Protein AF-A0A3D6DWM5-F1 (afdb_monomer_lite)

Structure (mmCIF, N/CA/C/O backbone):
data_AF-A0A3D6DWM5-F1
#
_entry.id   AF-A0A3D6DWM5-F1
#
loop_
_atom_site.group_PDB
_atom_site.id
_atom_site.type_symbol
_atom_site.label_atom_id
_atom_site.label_alt_id
_atom_site.label_comp_id
_atom_site.label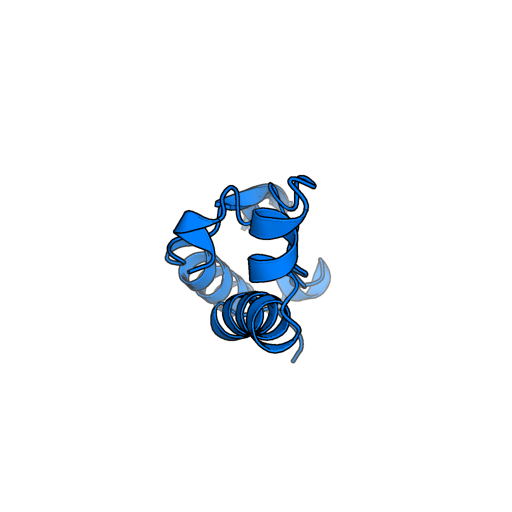_asym_id
_atom_site.label_entity_id
_atom_site.label_seq_id
_atom_site.pdbx_PDB_ins_code
_atom_site.Cartn_x
_atom_site.Cartn_y
_atom_site.Cartn_z
_atom_site.occupancy
_atom_site.B_iso_or_equiv
_atom_site.auth_seq_id
_atom_site.auth_comp_id
_atom_site.auth_asym_id
_atom_site.auth_atom_id
_atom_site.pdbx_PDB_model_num
ATOM 1 N N . MET A 1 1 ? 14.056 -8.551 -3.087 1.00 50.88 1 MET A N 1
ATOM 2 C CA . MET A 1 1 ? 12.709 -8.429 -3.695 1.00 50.88 1 MET A CA 1
ATOM 3 C C . MET A 1 1 ? 11.778 -7.809 -2.664 1.00 50.88 1 MET A C 1
ATOM 5 O O . MET A 1 1 ? 11.453 -8.486 -1.701 1.00 50.88 1 MET A O 1
ATOM 9 N N . SER A 1 2 ? 11.442 -6.522 -2.780 1.00 78.81 2 SER A N 1
ATOM 10 C CA . SER A 1 2 ? 10.878 -5.759 -1.648 1.00 78.81 2 SER A CA 1
ATOM 11 C C . SER A 1 2 ? 9.790 -4.746 -2.022 1.00 78.81 2 SER A C 1
ATOM 13 O O . SER A 1 2 ? 9.589 -3.790 -1.274 1.00 78.81 2 SER A O 1
ATOM 15 N N . TRP A 1 3 ? 9.108 -4.908 -3.160 1.00 93.88 3 TRP A N 1
ATOM 16 C CA . TRP A 1 3 ? 7.979 -4.037 -3.508 1.00 93.88 3 TRP A CA 1
ATOM 17 C C . TRP A 1 3 ? 6.697 -4.561 -2.871 1.00 93.88 3 TRP A C 1
ATOM 19 O O . TRP A 1 3 ? 6.465 -5.770 -2.845 1.00 93.88 3 TRP A O 1
ATOM 29 N N . THR A 1 4 ? 5.875 -3.651 -2.360 1.00 95.31 4 THR A N 1
ATOM 30 C CA . THR A 1 4 ? 4.589 -3.985 -1.754 1.00 95.31 4 THR A CA 1
ATOM 31 C C . THR A 1 4 ? 3.632 -4.506 -2.821 1.00 95.31 4 THR A C 1
ATOM 33 O O . THR A 1 4 ? 3.340 -3.806 -3.786 1.00 95.31 4 THR A O 1
ATOM 36 N N . ARG A 1 5 ? 3.101 -5.711 -2.626 1.00 94.50 5 ARG A N 1
ATOM 37 C CA . ARG A 1 5 ? 2.021 -6.295 -3.433 1.00 94.50 5 ARG A CA 1
ATOM 38 C C . ARG A 1 5 ? 0.660 -6.158 -2.738 1.00 94.50 5 ARG A C 1
ATOM 40 O O . ARG A 1 5 ? 0.635 -5.993 -1.515 1.00 94.50 5 ARG A O 1
ATOM 47 N N . PRO A 1 6 ? -0.468 -6.321 -3.457 1.00 94.62 6 PRO A N 1
ATOM 48 C CA . PRO A 1 6 ? -1.809 -6.244 -2.865 1.00 94.62 6 PRO A CA 1
ATOM 49 C C . PRO A 1 6 ? -1.999 -7.123 -1.618 1.00 94.62 6 PRO A C 1
ATOM 51 O O . PRO A 1 6 ? -2.587 -6.691 -0.629 1.00 94.62 6 PRO A O 1
ATOM 54 N N . ALA A 1 7 ? -1.420 -8.329 -1.605 1.00 94.19 7 ALA A N 1
ATOM 55 C CA . ALA A 1 7 ? -1.474 -9.226 -0.447 1.00 94.19 7 ALA A CA 1
ATOM 56 C C . ALA A 1 7 ? -0.847 -8.619 0.824 1.00 94.19 7 ALA A C 1
ATOM 58 O O . ALA A 1 7 ? -1.338 -8.845 1.926 1.00 94.19 7 ALA A O 1
ATOM 59 N N . GLN A 1 8 ? 0.214 -7.817 0.689 1.00 95.25 8 GLN A N 1
ATOM 60 C CA . GLN A 1 8 ? 0.865 -7.157 1.824 1.00 95.25 8 GLN A CA 1
ATOM 61 C C . GLN A 1 8 ? 0.080 -5.940 2.318 1.00 95.25 8 GLN A C 1
ATOM 63 O O . GLN A 1 8 ? 0.171 -5.613 3.498 1.00 95.25 8 GLN A O 1
ATOM 68 N N . LEU A 1 9 ? -0.678 -5.269 1.447 1.00 95.00 9 LEU A N 1
ATOM 69 C CA . LEU A 1 9 ? -1.607 -4.212 1.855 1.00 95.00 9 LEU A CA 1
ATOM 70 C C . LEU A 1 9 ? -2.794 -4.817 2.617 1.00 95.00 9 LEU A C 1
ATOM 72 O O . LEU A 1 9 ? -3.067 -4.398 3.737 1.00 95.00 9 LEU A O 1
ATOM 76 N N . ARG A 1 10 ? -3.393 -5.898 2.096 1.00 94.56 10 ARG A N 1
ATOM 77 C CA . ARG A 1 10 ? -4.425 -6.673 2.810 1.00 94.56 10 ARG A CA 1
ATOM 78 C C . ARG A 1 10 ? -3.934 -7.156 4.175 1.00 94.56 10 ARG A C 1
ATOM 80 O O . ARG A 1 10 ? -4.625 -6.996 5.170 1.00 94.56 10 ARG A O 1
ATOM 87 N N . ALA A 1 11 ? -2.718 -7.699 4.243 1.00 95.88 11 ALA A N 1
ATOM 88 C CA . ALA A 1 11 ? -2.137 -8.160 5.502 1.00 95.88 11 ALA A CA 1
ATOM 89 C C . ALA A 1 11 ? -1.925 -7.026 6.522 1.00 95.88 11 ALA A C 1
ATOM 91 O O . ALA A 1 11 ? -1.914 -7.286 7.722 1.00 95.88 11 ALA A O 1
ATOM 92 N N . GLN A 1 12 ? -1.736 -5.778 6.080 1.00 95.94 12 GLN A N 1
ATOM 93 C CA . GLN A 1 12 ? -1.683 -4.634 6.994 1.00 95.94 12 GLN A CA 1
ATOM 94 C C . GLN A 1 12 ? -3.053 -4.347 7.601 1.00 95.94 12 GLN A C 1
ATOM 96 O O . GLN A 1 12 ? -3.126 -4.181 8.813 1.00 95.94 12 GLN A O 1
ATOM 101 N N . VAL A 1 13 ? -4.119 -4.356 6.795 1.00 95.12 13 VAL A N 1
ATOM 102 C CA . VAL A 1 13 ? -5.499 -4.183 7.280 1.00 95.12 13 VAL A CA 1
ATOM 103 C C . VAL A 1 13 ? -5.889 -5.322 8.224 1.00 95.12 13 VAL A C 1
ATOM 105 O O . VAL A 1 13 ? -6.349 -5.064 9.332 1.00 95.12 13 VAL A O 1
ATOM 108 N N . GLN A 1 14 ? -5.574 -6.568 7.858 1.00 95.62 14 GLN A N 1
ATOM 109 C CA . GLN A 1 14 ? -5.814 -7.736 8.711 1.00 95.62 14 GLN A CA 1
ATOM 110 C C . GLN A 1 14 ? -5.142 -7.596 10.083 1.00 95.62 14 GLN A C 1
ATOM 112 O O . GLN A 1 14 ? -5.745 -7.899 11.102 1.00 95.62 14 GLN A O 1
ATOM 117 N N . LYS A 1 15 ? -3.918 -7.059 10.146 1.00 96.44 15 LYS A N 1
ATOM 118 C CA . LYS A 1 15 ? -3.251 -6.812 11.433 1.00 96.44 15 LYS A CA 1
ATOM 119 C C . LYS A 1 15 ? -3.973 -5.781 12.299 1.00 96.44 15 LYS A C 1
ATOM 121 O O . LYS A 1 15 ? -3.903 -5.900 13.517 1.00 96.44 15 LYS A O 1
ATOM 126 N N . LEU A 1 16 ? -4.623 -4.777 11.707 1.00 94.50 16 LEU A N 1
ATOM 127 C CA . LEU A 1 16 ? -5.433 -3.810 12.461 1.00 94.50 16 LEU A CA 1
ATOM 128 C C . LEU A 1 16 ? -6.667 -4.492 13.052 1.00 94.50 16 LEU A C 1
ATOM 130 O O . LEU A 1 16 ? -7.019 -4.223 14.198 1.00 94.50 16 LEU A O 1
ATOM 134 N N . TRP A 1 17 ? -7.289 -5.394 12.288 1.00 94.56 17 TRP A N 1
ATOM 135 C CA . TRP A 1 17 ? -8.387 -6.227 12.771 1.00 94.56 17 TRP A CA 1
ATOM 136 C C . TRP A 1 17 ? -7.939 -7.134 13.920 1.00 94.56 17 TRP A C 1
ATOM 138 O O . TRP A 1 17 ? -8.517 -7.083 15.002 1.00 94.56 17 TRP A O 1
ATOM 148 N N . ASP A 1 18 ? -6.865 -7.902 13.723 1.00 96.12 18 ASP A N 1
ATOM 149 C CA . ASP A 1 18 ? -6.369 -8.880 14.699 1.00 96.12 18 ASP A CA 1
ATOM 150 C C . ASP A 1 18 ? -5.941 -8.225 16.022 1.00 96.12 18 ASP A C 1
ATOM 152 O O . ASP A 1 18 ? -6.025 -8.834 17.086 1.00 96.12 18 ASP A O 1
ATOM 156 N N . ARG A 1 19 ? -5.483 -6.967 15.969 1.00 94.88 19 ARG A N 1
ATOM 157 C CA . ARG A 1 19 ? -5.140 -6.156 17.149 1.00 94.88 19 ARG A CA 1
ATOM 158 C C . ARG A 1 19 ? -6.343 -5.476 17.800 1.00 94.88 19 ARG A C 1
ATOM 160 O O . ARG A 1 19 ? -6.184 -4.854 18.845 1.00 94.88 19 ARG A O 1
ATOM 167 N N . GLY A 1 20 ? -7.516 -5.554 17.178 1.00 93.19 20 GLY A N 1
ATOM 168 C CA . GLY A 1 20 ? -8.724 -4.867 17.614 1.00 93.19 20 GLY A CA 1
ATOM 169 C C . GLY A 1 20 ? -8.716 -3.359 17.356 1.00 93.19 20 GLY A C 1
ATOM 170 O O . GLY A 1 20 ? -9.620 -2.686 17.830 1.00 93.19 20 GLY A O 1
ATOM 171 N N . GLU A 1 21 ? -7.752 -2.812 16.602 1.00 92.19 21 GLU A N 1
ATOM 172 C CA . GLU A 1 21 ? -7.672 -1.370 16.304 1.00 92.19 21 GLU A CA 1
ATOM 173 C C . GLU A 1 21 ? -8.906 -0.900 15.512 1.00 92.19 21 GLU A C 1
ATOM 175 O O . GLU A 1 21 ? -9.443 0.173 15.785 1.00 92.19 21 GLU A O 1
ATOM 180 N N . LEU A 1 22 ? -9.403 -1.727 14.578 1.00 91.06 22 LEU A N 1
ATOM 181 C CA . LEU A 1 22 ? -10.620 -1.415 13.817 1.00 91.06 22 LEU A CA 1
ATOM 182 C C . LEU A 1 22 ? -11.849 -1.331 14.735 1.00 91.06 22 LEU A C 1
ATOM 184 O O . LEU A 1 22 ? -12.562 -0.332 14.722 1.00 91.06 22 LEU A O 1
ATOM 188 N N . LEU A 1 23 ? -12.058 -2.343 15.583 1.00 90.81 23 LEU A N 1
ATOM 189 C CA . LEU A 1 23 ? -13.169 -2.391 16.542 1.00 90.81 23 LEU A CA 1
ATOM 190 C C . LEU A 1 23 ? -13.070 -1.287 17.601 1.00 90.81 23 LEU A C 1
ATOM 192 O O . LEU A 1 23 ? -14.080 -0.680 17.950 1.00 90.81 23 LEU A O 1
ATOM 196 N N . ALA A 1 24 ? -11.860 -0.999 18.084 1.00 90.75 24 ALA A N 1
ATOM 197 C CA . ALA A 1 24 ? -11.616 0.050 19.064 1.00 90.75 24 ALA A CA 1
ATOM 198 C C . ALA A 1 24 ? -12.092 1.413 18.549 1.00 90.75 24 ALA A C 1
ATOM 200 O O . ALA A 1 24 ? -12.772 2.107 19.294 1.00 90.75 24 ALA A O 1
ATOM 201 N N . SER A 1 25 ? -11.828 1.748 17.279 1.00 90.56 25 SER A N 1
ATOM 202 C CA . SER A 1 25 ? -12.289 3.010 16.673 1.00 90.56 25 SER A CA 1
ATOM 203 C C . SER A 1 25 ? -13.814 3.170 16.666 1.00 90.56 25 SER A C 1
ATOM 205 O O . SER A 1 25 ? -14.323 4.268 16.882 1.00 90.56 25 SER A O 1
ATOM 207 N N . VAL A 1 26 ? -14.560 2.070 16.506 1.00 88.44 26 VAL A N 1
ATOM 208 C CA . VAL A 1 26 ? -16.034 2.076 16.548 1.00 88.44 26 VAL A CA 1
ATOM 209 C C . VAL A 1 26 ? -16.546 2.323 17.964 1.00 88.44 26 VAL A C 1
ATOM 211 O O . VAL A 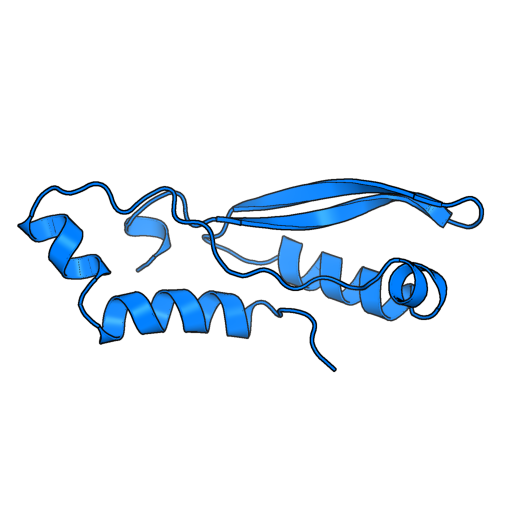1 26 ? -17.528 3.035 18.152 1.00 88.44 26 VAL A O 1
ATOM 214 N N . VAL A 1 27 ? -15.886 1.738 18.966 1.00 91.88 27 VAL A N 1
ATOM 215 C CA . VAL A 1 27 ? -16.299 1.842 20.373 1.00 91.88 27 VAL A CA 1
ATOM 216 C C . VAL A 1 27 ? -15.873 3.176 20.994 1.00 91.88 27 VAL A C 1
ATOM 218 O O . VAL A 1 27 ? -16.639 3.757 21.759 1.00 91.88 27 VAL A O 1
ATOM 221 N N . SER A 1 28 ? -14.667 3.664 20.688 1.00 89.44 28 SER A N 1
ATOM 222 C CA . SER A 1 28 ? -14.131 4.916 21.238 1.00 89.44 28 SER A CA 1
ATOM 223 C C . SER A 1 28 ? -14.627 6.161 20.502 1.00 89.44 28 SER A C 1
ATOM 225 O O . SER A 1 28 ? -14.599 7.251 21.071 1.00 89.44 28 SER A O 1
ATOM 227 N N . GLY A 1 29 ? -15.067 6.019 19.247 1.00 85.25 29 GLY A N 1
ATOM 228 C CA . GLY A 1 29 ? -15.399 7.142 18.371 1.00 85.25 29 GLY A CA 1
ATOM 229 C C . GLY A 1 29 ? -14.172 7.903 17.854 1.00 85.25 29 GLY A C 1
ATOM 230 O O . GLY A 1 29 ? -14.327 8.954 17.230 1.00 85.25 29 GLY A O 1
ATOM 231 N N . GLU A 1 30 ? -12.956 7.406 18.101 1.00 87.94 30 GLU A N 1
ATOM 232 C CA . GLU A 1 30 ? -11.738 8.011 17.565 1.00 87.94 30 GLU A CA 1
ATOM 233 C C . GLU A 1 30 ? -11.609 7.729 16.058 1.00 87.94 30 GLU A C 1
ATOM 235 O O . GLU A 1 30 ? -11.725 6.576 15.629 1.00 87.94 30 GLU A O 1
ATOM 240 N N . PRO A 1 31 ? -11.336 8.752 15.227 1.00 86.94 31 PRO A N 1
ATOM 241 C CA . PRO A 1 31 ? -11.243 8.567 13.787 1.00 86.94 31 PRO A CA 1
ATOM 242 C C . PRO A 1 31 ? -9.974 7.789 13.419 1.00 86.94 31 PRO A C 1
ATOM 244 O O . PRO A 1 31 ? -8.855 8.274 13.587 1.00 86.94 31 PRO A O 1
ATOM 247 N N . LEU A 1 32 ? -10.153 6.586 12.868 1.00 91.38 32 LEU A N 1
ATOM 248 C CA . LEU A 1 32 ? -9.054 5.758 12.359 1.00 91.38 32 LEU A CA 1
ATOM 249 C C . LEU A 1 32 ? -8.768 5.980 10.867 1.00 91.38 32 LEU A C 1
ATOM 251 O O . LEU A 1 32 ? -7.666 5.685 10.401 1.00 91.38 32 LEU A O 1
ATOM 255 N N . PHE A 1 33 ? -9.752 6.494 10.130 1.00 94.19 33 PHE A N 1
ATOM 256 C CA . PHE A 1 33 ? -9.714 6.667 8.681 1.00 94.19 33 PHE A CA 1
ATOM 257 C C . PHE A 1 33 ? -9.753 8.156 8.287 1.00 94.19 33 PHE A C 1
ATOM 259 O O . PHE A 1 33 ? -10.344 8.953 9.021 1.00 94.19 33 PHE A O 1
ATOM 266 N N . PRO A 1 34 ? -9.150 8.548 7.145 1.00 95.31 34 PRO A N 1
ATOM 267 C CA . PRO A 1 34 ? -8.427 7.698 6.196 1.00 95.31 34 PRO A CA 1
ATOM 268 C C . PRO A 1 34 ? -7.086 7.219 6.763 1.00 95.31 34 PRO A C 1
ATOM 270 O O . PRO A 1 34 ? -6.336 7.983 7.374 1.00 95.31 34 PRO A O 1
ATOM 273 N N . ARG A 1 35 ? -6.759 5.941 6.549 1.00 95.31 35 ARG A N 1
ATOM 274 C CA . ARG A 1 35 ? -5.528 5.333 7.067 1.00 95.31 35 ARG A CA 1
ATOM 275 C C . ARG A 1 35 ? -4.546 5.043 5.948 1.00 95.31 35 ARG A C 1
ATOM 277 O O . ARG A 1 35 ? -4.842 4.284 5.027 1.00 95.31 35 ARG A O 1
ATOM 284 N N . ARG A 1 36 ? -3.341 5.600 6.068 1.00 96.44 36 ARG A N 1
ATOM 285 C CA . ARG A 1 36 ? -2.235 5.325 5.147 1.00 96.44 36 ARG A CA 1
ATOM 286 C C . ARG A 1 36 ? -1.667 3.930 5.388 1.00 96.44 36 ARG A C 1
ATOM 288 O O . ARG A 1 36 ? -1.318 3.580 6.516 1.00 96.44 36 ARG A O 1
ATOM 295 N N . LEU A 1 37 ? -1.504 3.167 4.315 1.00 96.50 37 LEU A N 1
ATOM 296 C CA . LEU A 1 37 ? -0.806 1.888 4.302 1.00 96.50 37 LEU A CA 1
ATOM 297 C C . LEU A 1 37 ? 0.648 2.064 3.848 1.00 96.50 37 LEU A C 1
ATOM 299 O O . LEU A 1 37 ? 1.008 2.976 3.101 1.00 96.50 37 LEU A O 1
ATOM 303 N N . VAL A 1 38 ? 1.506 1.143 4.275 1.00 96.25 38 VAL A N 1
ATOM 304 C CA . VAL A 1 38 ? 2.907 1.102 3.864 1.00 96.25 38 VAL A CA 1
ATOM 305 C C . VAL A 1 38 ? 3.007 0.544 2.447 1.00 96.25 38 VAL A C 1
ATOM 307 O O . VAL A 1 38 ? 2.853 -0.662 2.218 1.00 96.25 38 VAL A O 1
ATOM 310 N N . LEU A 1 39 ? 3.335 1.427 1.506 1.00 95.88 39 LEU A N 1
ATOM 311 C CA . LEU A 1 39 ? 3.609 1.102 0.112 1.00 95.88 39 LEU A CA 1
ATOM 312 C C . LEU A 1 39 ? 5.101 1.292 -0.190 1.00 95.88 39 LEU A C 1
ATOM 314 O O . LEU A 1 39 ? 5.611 2.408 -0.216 1.00 95.88 39 LEU A O 1
ATOM 318 N N . LYS A 1 40 ? 5.815 0.189 -0.419 1.00 95.50 40 LYS A N 1
ATOM 319 C CA . LYS A 1 40 ? 7.206 0.190 -0.877 1.00 95.50 40 LYS A CA 1
ATOM 320 C C . LYS A 1 40 ? 7.217 0.012 -2.387 1.00 95.50 40 LYS A C 1
ATOM 322 O O . LYS A 1 40 ? 6.822 -1.042 -2.880 1.00 95.50 40 LYS A O 1
ATOM 327 N N . GLY A 1 41 ? 7.640 1.046 -3.102 1.00 93.38 41 GLY A N 1
ATOM 328 C CA . GLY A 1 41 ? 7.773 1.022 -4.555 1.00 93.38 41 GLY A CA 1
ATOM 329 C C . GLY A 1 41 ? 9.193 0.688 -5.028 1.00 93.38 41 GLY A C 1
ATOM 330 O O . GLY A 1 41 ? 10.108 0.567 -4.207 1.00 93.38 41 GLY A O 1
ATOM 331 N N . PRO A 1 42 ? 9.379 0.556 -6.350 1.00 92.25 42 PRO A N 1
ATOM 332 C CA . PRO A 1 42 ? 10.693 0.460 -6.976 1.00 92.25 42 PRO A CA 1
ATOM 333 C C . PRO A 1 42 ? 11.526 1.730 -6.777 1.00 92.25 42 PRO A C 1
ATOM 335 O O . PRO A 1 42 ? 11.004 2.845 -6.725 1.00 92.25 42 PRO A O 1
ATOM 338 N N . THR A 1 43 ? 12.845 1.562 -6.715 1.00 89.88 43 THR A N 1
ATOM 339 C CA . THR A 1 43 ? 13.790 2.688 -6.782 1.00 89.88 43 THR A CA 1
ATOM 340 C C . THR A 1 43 ? 13.872 3.262 -8.202 1.00 89.88 43 THR A C 1
ATOM 342 O O . THR A 1 43 ? 13.509 2.597 -9.170 1.00 89.88 43 THR A O 1
ATOM 345 N N . SER A 1 44 ? 14.411 4.475 -8.365 1.00 85.19 44 SER A N 1
ATOM 346 C CA . SER A 1 44 ? 14.598 5.085 -9.694 1.00 85.19 44 SER A CA 1
ATOM 347 C C . SER A 1 44 ? 15.447 4.234 -10.650 1.00 85.19 44 SER A C 1
ATOM 349 O O . SER A 1 44 ? 15.194 4.250 -11.850 1.00 85.19 44 SER A O 1
ATOM 351 N N . ALA A 1 45 ? 16.429 3.483 -10.135 1.00 88.38 45 ALA A N 1
ATOM 352 C CA . ALA A 1 45 ? 17.238 2.566 -10.940 1.00 88.38 45 ALA A CA 1
ATOM 353 C C . ALA A 1 45 ? 16.413 1.349 -11.384 1.00 88.38 45 ALA A C 1
ATOM 355 O O . ALA A 1 45 ? 16.332 1.048 -12.572 1.00 88.38 45 ALA A O 1
ATOM 356 N N . GLU A 1 46 ? 15.690 0.723 -10.451 1.00 90.50 46 GLU A N 1
ATOM 357 C CA . GLU A 1 46 ? 14.804 -0.405 -10.759 1.00 90.50 46 GLU A CA 1
ATOM 358 C C . GLU A 1 46 ? 13.688 -0.030 -11.744 1.00 90.50 46 GLU A C 1
ATOM 360 O O . GLU A 1 46 ? 13.291 -0.852 -12.567 1.00 90.50 46 GLU A O 1
ATOM 365 N N . MET A 1 47 ? 13.204 1.213 -11.687 1.00 87.69 47 MET A N 1
ATOM 366 C CA . MET A 1 47 ? 12.235 1.760 -12.639 1.00 87.69 47 MET A CA 1
ATOM 367 C C . MET A 1 47 ? 12.750 1.740 -14.081 1.00 87.69 47 MET A C 1
ATOM 369 O O . MET A 1 47 ? 11.960 1.537 -15.002 1.00 87.69 47 MET A O 1
ATOM 373 N N . ALA A 1 48 ? 14.056 1.938 -14.280 1.00 85.31 48 ALA A N 1
ATOM 374 C CA . ALA A 1 48 ? 14.675 1.911 -15.598 1.00 85.31 48 ALA A CA 1
ATOM 375 C C . ALA A 1 48 ? 15.107 0.499 -16.021 1.00 85.31 48 ALA A C 1
ATOM 377 O O . ALA A 1 48 ? 14.920 0.116 -17.173 1.00 85.31 48 ALA A O 1
ATOM 378 N N . GLU A 1 49 ? 15.655 -0.277 -15.089 1.00 89.81 49 GLU A N 1
ATOM 379 C CA . GLU A 1 49 ? 16.232 -1.600 -15.353 1.00 89.81 49 GLU A CA 1
ATOM 380 C C . GLU A 1 49 ? 15.181 -2.713 -15.450 1.00 89.81 49 GLU A C 1
ATOM 382 O O . GLU A 1 49 ? 15.400 -3.725 -16.112 1.00 89.81 49 GLU A O 1
ATOM 387 N N . ARG A 1 50 ? 14.035 -2.558 -14.773 1.00 90.25 50 ARG A N 1
ATOM 388 C CA . ARG A 1 50 ? 13.016 -3.609 -14.607 1.00 90.25 50 ARG A CA 1
ATOM 389 C C . ARG A 1 50 ? 11.628 -3.125 -15.025 1.00 90.25 50 ARG A C 1
ATOM 391 O O . ARG A 1 50 ? 10.635 -3.413 -14.357 1.00 90.25 50 ARG A O 1
ATOM 398 N N . PHE A 1 51 ? 11.562 -2.398 -16.138 1.00 86.31 51 PHE A N 1
ATOM 399 C CA . PHE A 1 51 ? 10.359 -1.699 -16.598 1.00 86.31 51 PHE A CA 1
ATOM 400 C C . PHE A 1 51 ? 9.111 -2.592 -16.701 1.00 86.31 51 PHE A C 1
ATOM 402 O O . PHE A 1 51 ? 8.061 -2.239 -16.165 1.00 86.31 51 PHE A O 1
ATOM 409 N N . ASP A 1 52 ? 9.215 -3.776 -17.312 1.00 90.75 52 ASP A N 1
ATOM 410 C CA . ASP A 1 52 ? 8.065 -4.684 -17.439 1.00 90.75 52 ASP A CA 1
ATOM 411 C C . ASP A 1 52 ? 7.563 -5.188 -16.082 1.00 90.75 52 ASP A C 1
ATOM 413 O O . ASP A 1 52 ? 6.356 -5.261 -15.847 1.00 90.75 52 ASP A O 1
ATOM 417 N N . ALA A 1 53 ? 8.479 -5.459 -15.146 1.00 92.56 53 ALA A N 1
ATOM 418 C CA . ALA A 1 53 ? 8.115 -5.849 -13.788 1.00 92.56 53 ALA A CA 1
ATOM 419 C C . ALA A 1 53 ? 7.425 -4.700 -13.040 1.00 92.56 53 ALA A C 1
ATOM 421 O O . ALA A 1 53 ? 6.468 -4.938 -12.304 1.00 92.56 53 ALA A O 1
ATOM 422 N N . VAL A 1 54 ? 7.877 -3.457 -13.242 1.00 92.12 54 VAL A N 1
ATOM 423 C CA . VAL A 1 54 ? 7.210 -2.268 -12.695 1.00 92.12 54 VAL A CA 1
ATOM 424 C C . VAL A 1 54 ? 5.816 -2.119 -13.290 1.00 92.12 54 VAL A C 1
ATOM 426 O O . VAL A 1 54 ? 4.867 -1.920 -12.539 1.00 92.12 54 VAL A O 1
ATOM 429 N N . ARG A 1 55 ? 5.651 -2.269 -14.608 1.00 91.38 55 ARG A N 1
ATOM 430 C CA . ARG A 1 55 ? 4.335 -2.194 -15.257 1.00 91.38 55 ARG A CA 1
ATOM 431 C C . ARG A 1 55 ? 3.356 -3.235 -14.723 1.00 91.38 55 ARG A C 1
ATOM 433 O O . ARG A 1 55 ? 2.212 -2.883 -14.443 1.00 91.38 55 ARG A O 1
ATOM 440 N N . ALA A 1 56 ? 3.798 -4.481 -14.559 1.00 93.94 56 ALA A N 1
ATOM 441 C CA . ALA A 1 56 ? 2.981 -5.536 -13.963 1.00 93.94 56 ALA A CA 1
ATOM 442 C C . ALA A 1 56 ? 2.585 -5.185 -12.521 1.00 93.94 56 ALA A C 1
ATOM 444 O O . ALA A 1 56 ? 1.411 -5.244 -12.168 1.00 93.94 56 ALA A O 1
ATOM 445 N N . TRP A 1 57 ? 3.541 -4.711 -11.721 1.00 95.12 57 TRP A N 1
ATOM 446 C CA . TRP A 1 57 ? 3.297 -4.268 -10.350 1.00 95.12 57 TRP A CA 1
ATOM 447 C C . TRP A 1 57 ? 2.297 -3.101 -10.260 1.00 95.12 57 TRP A C 1
ATOM 449 O O . TRP A 1 57 ? 1.397 -3.123 -9.419 1.00 95.12 57 TRP A O 1
ATOM 459 N N . VAL A 1 58 ? 2.397 -2.108 -11.151 1.00 94.56 58 VAL A N 1
ATOM 460 C CA . VAL A 1 58 ? 1.415 -1.015 -11.240 1.00 94.56 58 VAL A CA 1
ATOM 461 C C . VAL A 1 58 ? 0.026 -1.554 -11.582 1.00 94.56 58 VAL A C 1
ATOM 463 O O . VAL A 1 58 ? -0.956 -1.126 -10.977 1.00 94.56 58 VAL A O 1
ATOM 466 N N . ALA A 1 59 ? -0.068 -2.481 -12.539 1.00 93.94 59 ALA A N 1
ATOM 467 C CA . ALA A 1 59 ? -1.338 -3.082 -12.931 1.00 93.94 59 ALA A CA 1
ATOM 468 C C . ALA A 1 59 ? -1.984 -3.848 -11.764 1.00 93.94 59 ALA A C 1
ATOM 470 O O . ALA A 1 59 ? -3.159 -3.627 -11.484 1.00 93.94 59 ALA A O 1
ATOM 471 N N . GLU A 1 60 ? -1.213 -4.659 -11.034 1.00 95.06 60 GLU A N 1
ATOM 472 C CA . GLU A 1 60 ? -1.687 -5.372 -9.840 1.00 95.06 60 GLU A CA 1
ATOM 473 C C . GLU A 1 60 ? -2.279 -4.409 -8.801 1.00 95.06 60 GLU A C 1
ATOM 475 O O . GLU A 1 60 ? -3.397 -4.612 -8.327 1.00 95.06 60 GLU A O 1
ATOM 480 N N . LEU A 1 61 ? -1.563 -3.328 -8.471 1.00 94.75 61 LEU A N 1
ATOM 481 C CA . LEU A 1 61 ? -2.023 -2.360 -7.472 1.00 94.75 61 LEU A CA 1
ATOM 482 C C . LEU A 1 61 ? -3.254 -1.568 -7.923 1.00 94.75 61 LEU A C 1
ATOM 484 O O . LEU A 1 61 ? -4.111 -1.274 -7.099 1.00 94.75 61 LEU A O 1
ATOM 488 N N . ARG A 1 62 ? -3.384 -1.260 -9.217 1.00 92.44 62 ARG A N 1
ATOM 489 C CA . ARG A 1 62 ? -4.574 -0.576 -9.756 1.00 92.44 62 ARG A CA 1
ATOM 490 C C . ARG A 1 62 ? -5.840 -1.420 -9.691 1.00 92.44 62 ARG A C 1
ATOM 492 O O . ARG A 1 62 ? -6.930 -0.866 -9.643 1.00 92.44 62 ARG A O 1
ATOM 499 N N . THR A 1 63 ? -5.702 -2.742 -9.717 1.00 91.44 63 THR A N 1
ATOM 500 C CA . THR A 1 63 ? -6.839 -3.665 -9.587 1.00 91.44 63 THR A CA 1
ATOM 501 C C . THR A 1 63 ? -7.235 -3.931 -8.138 1.00 91.44 63 THR A C 1
ATOM 503 O O . THR A 1 63 ? -8.155 -4.708 -7.894 1.00 91.44 63 THR A O 1
ATOM 506 N N . MET A 1 64 ? -6.543 -3.325 -7.168 1.00 88.50 64 MET A N 1
ATOM 507 C CA . MET A 1 64 ? -6.821 -3.555 -5.760 1.00 88.50 64 MET A CA 1
ATOM 508 C C . MET A 1 64 ? -8.159 -2.913 -5.358 1.00 88.50 64 MET A C 1
ATOM 510 O O . MET A 1 64 ? -8.301 -1.696 -5.467 1.00 88.50 64 MET A O 1
ATOM 514 N N . PRO A 1 65 ? -9.133 -3.701 -4.871 1.00 88.12 65 PRO A N 1
ATOM 515 C CA . PRO A 1 65 ? -10.388 -3.159 -4.372 1.00 88.12 65 PRO A CA 1
ATOM 516 C C . PRO A 1 65 ? -10.207 -2.598 -2.956 1.00 88.12 65 PRO A C 1
ATOM 518 O O . PRO A 1 65 ? -9.288 -3.004 -2.240 1.00 88.12 65 PRO A O 1
ATOM 521 N N . HIS A 1 66 ? -11.107 -1.698 -2.550 1.00 91.00 66 HIS A N 1
ATOM 522 C CA . HIS A 1 66 ? -11.193 -1.150 -1.185 1.00 91.00 66 HIS A CA 1
ATOM 523 C C . HIS A 1 66 ? -9.922 -0.435 -0.690 1.00 91.00 66 HIS A C 1
ATOM 525 O O . HIS A 1 66 ? -9.705 -0.257 0.505 1.00 91.00 66 HIS A O 1
ATOM 531 N N . CYS A 1 67 ? -9.041 -0.042 -1.609 1.00 93.88 67 CYS A N 1
ATOM 532 C CA . CYS A 1 67 ? -7.868 0.761 -1.312 1.00 93.88 67 CYS A CA 1
ATOM 533 C C . CYS A 1 67 ? -7.719 1.834 -2.379 1.00 93.88 67 CYS A C 1
ATOM 535 O O . CYS A 1 67 ? -7.657 1.542 -3.575 1.00 93.88 67 CYS A O 1
ATOM 537 N N . ARG A 1 68 ? -7.582 3.081 -1.944 1.00 95.31 68 ARG A N 1
ATOM 538 C CA . ARG A 1 68 ? -7.248 4.189 -2.825 1.00 95.31 68 ARG A CA 1
ATOM 539 C C . ARG A 1 68 ? -5.740 4.227 -3.025 1.00 95.31 68 ARG A C 1
ATOM 541 O O . ARG A 1 68 ? -4.977 4.500 -2.098 1.00 95.31 68 ARG A O 1
ATOM 548 N N . VAL A 1 69 ? -5.306 3.934 -4.247 1.00 95.81 69 VAL A N 1
ATOM 549 C CA . VAL A 1 69 ? -3.896 4.001 -4.645 1.00 95.81 69 VAL A CA 1
ATOM 550 C C . VAL A 1 69 ? -3.646 5.315 -5.371 1.00 95.81 69 VAL A C 1
ATOM 552 O O . VAL A 1 69 ? -4.147 5.537 -6.473 1.00 95.81 69 VAL A O 1
ATOM 555 N N . GLU A 1 70 ? -2.849 6.186 -4.762 1.00 95.62 70 GLU A N 1
ATOM 556 C CA . GLU A 1 70 ? -2.437 7.435 -5.389 1.00 95.62 70 GLU A CA 1
ATOM 557 C C . GLU A 1 70 ? -1.244 7.210 -6.312 1.00 95.62 70 GLU A C 1
ATOM 559 O O . GLU A 1 70 ? -0.254 6.551 -5.968 1.00 95.62 70 GLU A O 1
ATOM 564 N N . MET A 1 71 ? -1.342 7.798 -7.499 1.00 94.25 71 MET A N 1
ATOM 565 C CA . MET A 1 71 ? -0.340 7.703 -8.546 1.00 94.25 71 MET A CA 1
ATOM 566 C C . MET A 1 71 ? 0.481 8.989 -8.577 1.00 94.25 71 MET A C 1
ATOM 568 O O . MET A 1 71 ? -0.074 10.083 -8.552 1.00 94.25 71 MET A O 1
ATOM 572 N N . ARG A 1 72 ? 1.802 8.864 -8.690 1.00 91.69 72 ARG A N 1
ATOM 573 C CA . ARG A 1 72 ? 2.704 9.992 -8.917 1.00 91.69 72 ARG A CA 1
ATOM 574 C C . ARG A 1 72 ? 3.265 9.940 -10.323 1.00 91.69 72 ARG A C 1
ATOM 576 O O . ARG A 1 72 ? 3.690 8.880 -10.787 1.00 91.69 72 ARG A O 1
ATOM 583 N N . ASP A 1 73 ? 3.352 11.104 -10.950 1.00 89.75 73 ASP A N 1
ATOM 584 C CA . ASP A 1 73 ? 4.044 11.252 -12.219 1.00 89.75 73 ASP A CA 1
ATOM 585 C C . ASP A 1 73 ? 5.530 10.898 -12.089 1.00 89.75 73 ASP A C 1
ATOM 587 O O . ASP A 1 73 ? 6.245 11.284 -11.156 1.00 89.75 73 ASP A O 1
ATOM 591 N N . PHE A 1 74 ? 6.002 10.167 -13.086 1.00 85.19 74 PHE A N 1
ATOM 592 C CA . PHE A 1 74 ? 7.379 9.772 -13.275 1.00 85.19 74 PHE A CA 1
ATOM 593 C C . PHE A 1 74 ? 7.770 10.046 -14.724 1.00 85.19 74 PHE A C 1
ATOM 595 O O . PHE A 1 74 ? 7.278 9.415 -15.660 1.00 85.19 74 PHE A O 1
ATOM 602 N N . ARG A 1 75 ? 8.672 11.009 -14.909 1.00 82.44 75 ARG A N 1
ATOM 603 C CA . ARG A 1 75 ? 9.214 11.361 -16.221 1.00 82.44 75 ARG A CA 1
ATOM 604 C C . ARG A 1 75 ? 10.571 10.701 -16.388 1.00 82.44 75 ARG A C 1
ATOM 606 O O . ARG A 1 75 ? 11.471 10.932 -15.585 1.00 82.44 75 ARG A O 1
ATOM 613 N N . HIS A 1 76 ? 10.728 9.922 -17.450 1.00 79.19 76 HIS A N 1
ATOM 614 C CA . HIS A 1 76 ? 12.002 9.315 -17.805 1.00 79.19 76 HIS A CA 1
ATOM 615 C C . HIS A 1 76 ? 12.320 9.561 -19.274 1.00 79.19 76 HIS A C 1
ATOM 617 O O . HIS A 1 76 ? 11.449 9.428 -20.130 1.00 79.19 76 HIS A O 1
ATOM 623 N N . ARG A 1 77 ? 13.585 9.867 -19.584 1.00 76.50 77 ARG A N 1
ATOM 624 C CA . ARG A 1 77 ? 14.028 10.180 -20.956 1.00 76.50 77 ARG A CA 1
ATOM 625 C C . ARG A 1 77 ? 13.664 9.079 -21.960 1.00 76.50 77 ARG A C 1
ATOM 627 O O . ARG A 1 77 ? 13.346 9.384 -23.099 1.00 76.50 77 ARG A O 1
ATOM 634 N N . VAL A 1 78 ? 13.750 7.816 -21.540 1.00 76.12 78 VAL A N 1
ATOM 635 C CA . VAL A 1 78 ? 13.533 6.653 -22.419 1.00 76.12 78 VAL A CA 1
ATOM 636 C C . VAL A 1 78 ? 12.060 6.243 -22.480 1.00 76.12 78 VAL A C 1
ATOM 638 O O . VAL A 1 78 ? 11.596 5.808 -23.524 1.00 76.12 78 VAL A O 1
ATOM 641 N N . PHE A 1 79 ? 11.316 6.399 -21.381 1.00 71.62 79 PHE A N 1
ATOM 642 C CA . PHE A 1 79 ? 9.952 5.860 -21.254 1.00 71.62 79 PHE A CA 1
ATOM 643 C C . PHE A 1 79 ? 8.863 6.936 -21.325 1.00 71.62 79 PHE A C 1
ATOM 645 O O . PHE A 1 79 ? 7.683 6.623 -21.203 1.00 71.62 79 PHE A O 1
ATOM 652 N N . GLY A 1 80 ? 9.243 8.203 -21.501 1.00 81.25 80 GLY A N 1
ATOM 653 C CA . GLY A 1 80 ? 8.319 9.330 -21.506 1.00 81.25 80 GLY A CA 1
ATOM 654 C C . GLY A 1 80 ? 7.709 9.598 -20.127 1.00 81.25 80 GLY A C 1
ATOM 655 O O . GLY A 1 80 ? 8.337 9.370 -19.088 1.00 81.25 80 GLY A O 1
ATOM 656 N N . ALA A 1 81 ? 6.483 10.122 -20.122 1.00 81.62 81 ALA A N 1
ATOM 657 C CA . ALA A 1 81 ? 5.709 10.364 -18.911 1.00 81.62 81 ALA A CA 1
ATOM 658 C C . ALA A 1 81 ? 4.897 9.114 -18.545 1.00 81.62 81 ALA A C 1
ATOM 660 O O . ALA A 1 81 ? 4.052 8.666 -19.315 1.00 81.62 81 ALA A O 1
ATOM 661 N N . ASN A 1 82 ? 5.156 8.565 -17.363 1.00 87.44 82 ASN A N 1
ATOM 662 C CA . ASN A 1 82 ? 4.405 7.463 -16.770 1.00 87.44 82 ASN A CA 1
ATOM 663 C C . ASN A 1 82 ? 3.875 7.890 -15.403 1.00 87.44 82 ASN A C 1
ATOM 665 O O . ASN A 1 82 ? 4.334 8.879 -14.840 1.00 87.44 82 ASN A O 1
ATOM 669 N N . ALA A 1 83 ? 2.951 7.119 -14.842 1.00 88.94 83 ALA A N 1
ATOM 670 C CA . ALA A 1 83 ? 2.494 7.301 -13.472 1.00 88.94 83 ALA A CA 1
ATOM 671 C C . ALA A 1 83 ? 2.707 6.004 -12.691 1.00 88.94 83 ALA A C 1
ATOM 673 O O . ALA A 1 83 ? 2.372 4.924 -13.185 1.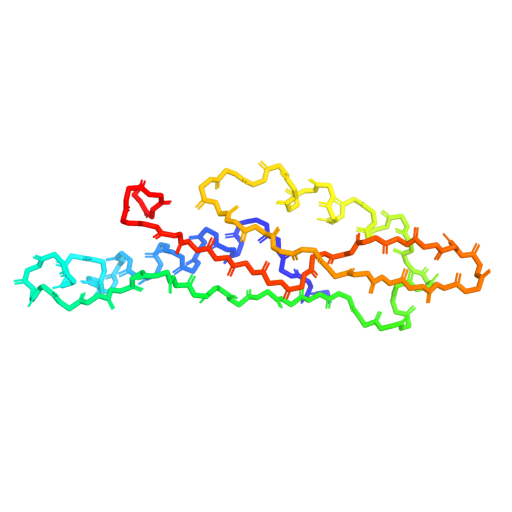00 88.94 83 ALA A O 1
ATOM 674 N N . VAL A 1 84 ? 3.240 6.106 -11.474 1.00 93.00 84 VAL A N 1
ATOM 675 C CA . VAL A 1 84 ? 3.502 4.953 -10.602 1.00 93.00 84 VAL A CA 1
ATOM 676 C C . VAL A 1 84 ? 2.843 5.105 -9.234 1.00 93.00 84 VAL A C 1
ATOM 678 O O . VAL A 1 84 ? 2.752 6.227 -8.739 1.00 93.00 84 VAL A O 1
ATOM 681 N N . PRO A 1 85 ? 2.387 4.007 -8.607 1.00 95.06 85 PRO A N 1
ATOM 682 C CA . PRO A 1 85 ? 1.856 4.029 -7.252 1.00 95.06 85 PRO A CA 1
ATOM 683 C C . PRO A 1 85 ? 2.856 4.641 -6.269 1.00 95.06 85 PRO A C 1
ATOM 685 O O . PRO A 1 85 ? 4.025 4.247 -6.237 1.00 95.06 85 PRO A O 1
ATOM 688 N N . HIS A 1 86 ? 2.393 5.593 -5.465 1.00 93.56 86 HIS A N 1
ATOM 689 C CA . HIS A 1 86 ? 3.206 6.262 -4.451 1.00 93.56 86 HIS A CA 1
ATOM 690 C C . HIS A 1 86 ? 2.594 6.177 -3.054 1.00 93.56 86 HIS A C 1
ATOM 692 O O . HIS A 1 86 ? 3.330 6.006 -2.080 1.00 93.56 86 HIS A O 1
ATOM 698 N N . GLU A 1 87 ? 1.266 6.209 -2.952 1.00 95.94 87 GLU A N 1
ATOM 699 C CA . GLU A 1 87 ? 0.564 6.062 -1.680 1.00 95.94 87 GLU A CA 1
ATOM 700 C C . GLU A 1 87 ? -0.590 5.070 -1.805 1.00 95.94 87 GLU A C 1
ATOM 702 O O . GLU A 1 87 ? -1.151 4.884 -2.882 1.00 95.94 87 GLU A O 1
ATOM 707 N N . ALA A 1 88 ? -0.921 4.412 -0.698 1.00 96.69 88 ALA A N 1
ATOM 708 C CA . ALA A 1 88 ? -2.067 3.523 -0.595 1.00 96.69 88 ALA A CA 1
ATOM 709 C C . ALA A 1 88 ? -2.826 3.861 0.687 1.00 96.69 88 ALA A C 1
ATOM 711 O O . ALA A 1 88 ? -2.210 4.016 1.745 1.00 96.69 88 ALA A O 1
ATOM 712 N N . TRP A 1 89 ? -4.142 3.968 0.582 1.00 97.31 89 TRP A N 1
ATOM 713 C CA . TRP A 1 89 ? -5.029 4.415 1.646 1.00 97.31 89 TRP A CA 1
ATOM 714 C C . TRP A 1 89 ? -6.246 3.503 1.742 1.00 97.31 89 TRP A C 1
ATOM 716 O O . TRP A 1 89 ? -6.693 2.959 0.735 1.00 97.31 89 TRP A O 1
ATOM 726 N N . VAL A 1 90 ? -6.781 3.370 2.950 1.00 96.25 90 VAL A N 1
ATOM 727 C CA . VAL A 1 90 ? -8.145 2.887 3.188 1.00 96.25 90 VAL A CA 1
ATOM 728 C C . VAL A 1 90 ? -8.937 4.087 3.684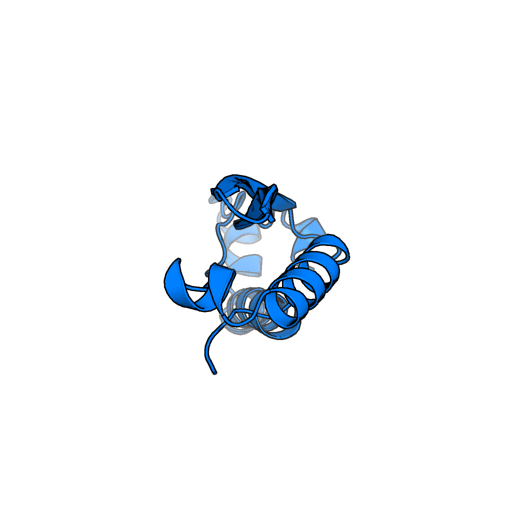 1.00 96.25 90 VAL A C 1
ATOM 730 O O . VAL A 1 90 ? -8.502 4.729 4.646 1.00 96.25 90 VAL A O 1
ATOM 733 N N . ASP A 1 91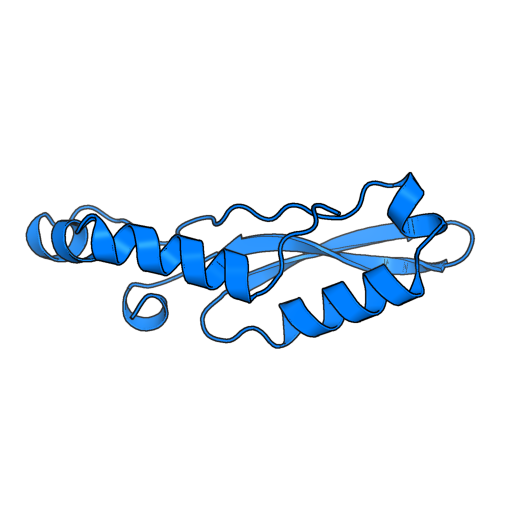 ? -10.031 4.442 3.016 1.00 95.56 91 ASP A N 1
ATOM 734 C CA . ASP A 1 91 ? -10.729 5.704 3.271 1.00 95.56 91 ASP A CA 1
ATOM 735 C C . ASP A 1 91 ? -11.840 5.555 4.317 1.00 95.56 91 ASP A C 1
ATOM 737 O O . ASP A 1 91 ? -12.221 6.543 4.945 1.00 95.56 91 ASP A O 1
ATOM 741 N N . SER A 1 92 ? -12.323 4.334 4.562 1.00 94.12 92 SER A N 1
ATOM 742 C CA . SER A 1 92 ? -13.403 4.074 5.519 1.00 94.12 92 SER A CA 1
ATOM 743 C C . SER A 1 92 ? -13.292 2.724 6.228 1.00 94.12 92 SER A C 1
ATOM 745 O O . SER A 1 92 ? -12.543 1.839 5.818 1.00 94.12 92 SER A O 1
ATOM 747 N N . LEU A 1 93 ? -14.088 2.559 7.289 1.00 91.69 93 LEU A N 1
ATOM 748 C CA . LEU A 1 93 ? -14.224 1.277 7.974 1.00 91.69 93 LEU A CA 1
ATOM 749 C C . LEU A 1 93 ? -14.804 0.200 7.053 1.00 91.69 93 LEU A C 1
ATOM 751 O O . LEU A 1 93 ? -14.284 -0.906 7.054 1.00 91.69 93 LEU A O 1
ATOM 755 N N . ASP A 1 94 ? -15.817 0.522 6.247 1.00 91.56 94 ASP A N 1
ATOM 756 C CA . ASP A 1 94 ? -16.459 -0.445 5.344 1.00 91.56 94 ASP A CA 1
ATOM 757 C C . ASP A 1 94 ? -15.487 -1.007 4.299 1.00 91.56 94 ASP A C 1
ATOM 759 O O . ASP A 1 94 ? -15.615 -2.148 3.873 1.00 91.56 94 ASP A O 1
ATOM 763 N N . GLU A 1 95 ? -14.480 -0.228 3.904 1.00 92.44 95 GLU A N 1
ATOM 764 C CA . GLU A 1 95 ? -13.402 -0.685 3.022 1.00 92.44 95 GLU A CA 1
ATOM 765 C C . GLU A 1 95 ? -12.336 -1.530 3.741 1.00 92.44 95 GLU A C 1
ATOM 767 O O . GLU A 1 95 ? -11.530 -2.202 3.096 1.00 92.44 95 GLU A O 1
ATOM 772 N N . ALA A 1 96 ? -12.298 -1.487 5.073 1.00 89.50 96 ALA A N 1
ATOM 773 C CA . ALA A 1 96 ? -11.363 -2.247 5.896 1.00 89.50 96 ALA A CA 1
ATOM 774 C C . ALA A 1 96 ? -11.907 -3.611 6.360 1.00 89.50 96 ALA A C 1
ATOM 776 O O . ALA A 1 96 ? -11.132 -4.389 6.926 1.00 89.50 96 ALA A O 1
ATOM 777 N N . LEU A 1 97 ? -13.205 -3.874 6.164 1.00 86.88 97 LEU A N 1
ATOM 778 C CA . LEU A 1 97 ? -13.918 -5.101 6.551 1.00 86.88 97 LEU A CA 1
ATOM 779 C C . LEU A 1 97 ? -13.977 -6.111 5.394 1.00 86.88 97 LEU A C 1
ATOM 781 O O . LEU A 1 97 ? -13.825 -7.320 5.681 1.00 86.88 97 LEU A O 1
#

Secondary structure (DSSP, 8-state):
--PPPHHHHHHHHHHHHHTTHHHHHHHH-----SEEE------HHHHHHTHHHHHHHHHHHHT-TT-EEEEEEEEETTTEEEEEEEEEEE-SSTTT-

Foldseek 3Di:
DDFDFLVNQLVVLVVCVVVCVLVCCVVVVPDCPFDWDDGDADDPVCCVVVVVVQVVRQVRVVPRPQKDFDWDWDADPVPGIDIHTDIITRGDSVSSD

pLDDT: mean 90.95, std 6.47, 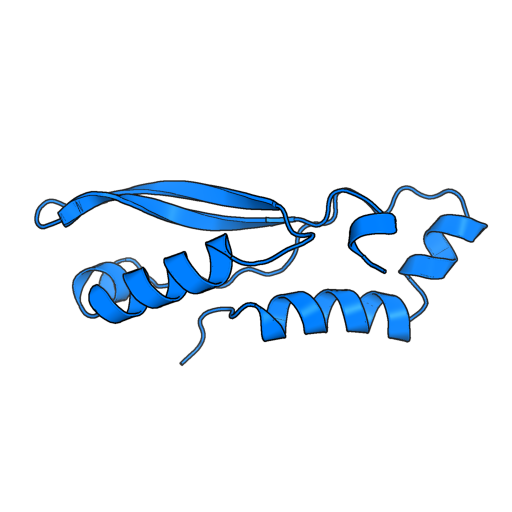range [50.88, 97.31]

Sequence (97 aa):
MSWTRPAQLRAQVQKLWDRGELLASVVSGEPLFPRRLVLKGPTSAEMAERFDAVRAWVAELRTMPHCRVEMRDFRHRVFGANAVPHEAWVDSLDEAL

Radius of gyration: 15.56 Å; chains: 1; bounding box: 34×21×44 Å